Protein AF-A0A2E2B8X4-F1 (afdb_monomer_lite)

Radius of gyration: 32.5 Å; chains: 1; bounding box: 73×38×93 Å

pLDDT: mean 75.24, std 17.31, range [39.88, 96.44]

Structure (mmCIF, N/CA/C/O backbone):
data_AF-A0A2E2B8X4-F1
#
_entry.id   AF-A0A2E2B8X4-F1
#
loop_
_atom_site.group_PDB
_atom_site.id
_atom_site.type_symbol
_atom_site.label_atom_id
_atom_site.label_alt_id
_atom_site.label_comp_id
_atom_site.label_asym_id
_atom_site.label_entity_id
_atom_site.label_seq_id
_atom_site.pdbx_PDB_ins_code
_atom_site.Cartn_x
_atom_site.Cartn_y
_atom_site.Cartn_z
_atom_site.occupancy
_atom_site.B_iso_or_equiv
_atom_site.auth_seq_id
_atom_site.auth_comp_id
_atom_site.auth_asym_id
_atom_site.auth_atom_id
_atom_site.pdbx_PDB_model_num
ATOM 1 N N . MET A 1 1 ? -52.173 -0.015 74.533 1.00 40.56 1 MET A N 1
ATOM 2 C CA . MET A 1 1 ? -51.097 -1.021 74.583 1.00 40.56 1 MET A CA 1
ATOM 3 C C . MET A 1 1 ? -50.215 -0.774 73.382 1.00 40.56 1 MET A C 1
ATOM 5 O O . MET A 1 1 ? -50.704 -0.807 72.262 1.00 40.56 1 MET A O 1
ATOM 9 N N . SER A 1 2 ? -49.002 -0.328 73.677 1.00 44.66 2 SER A N 1
ATOM 10 C CA . SER A 1 2 ? -47.953 0.099 72.758 1.00 44.66 2 SER A CA 1
ATOM 11 C C . SER A 1 2 ? -47.361 -1.081 71.996 1.00 44.66 2 SER A C 1
ATOM 13 O O . SER A 1 2 ? -47.343 -2.170 72.549 1.00 44.66 2 SER A O 1
ATOM 15 N N . GLU A 1 3 ? -46.781 -0.825 70.824 1.00 50.53 3 GLU A N 1
ATOM 16 C CA . GLU A 1 3 ? -45.484 -1.404 70.445 1.00 50.53 3 GLU A CA 1
ATOM 17 C C . GLU A 1 3 ? -44.888 -0.604 69.272 1.00 50.53 3 GLU A C 1
ATOM 19 O O . GLU A 1 3 ? -45.289 -0.716 68.115 1.00 50.53 3 GLU A O 1
ATOM 24 N N . ASN A 1 4 ? -43.955 0.285 69.628 1.00 44.91 4 ASN A N 1
ATOM 25 C CA . ASN A 1 4 ? -43.070 1.016 68.726 1.00 44.91 4 ASN A CA 1
ATOM 26 C C . ASN A 1 4 ? -42.088 0.012 68.108 1.00 44.91 4 ASN A C 1
ATOM 28 O O . ASN A 1 4 ? -41.324 -0.621 68.832 1.00 44.91 4 ASN A O 1
ATOM 32 N N . THR A 1 5 ? -42.079 -0.124 66.783 1.00 52.44 5 THR A N 1
ATOM 33 C CA . THR A 1 5 ? -41.034 -0.884 66.083 1.00 52.44 5 THR A CA 1
ATOM 34 C C . THR A 1 5 ? -39.878 0.062 65.768 1.00 52.44 5 THR A C 1
ATOM 36 O O . THR A 1 5 ? -39.892 0.767 64.762 1.00 52.44 5 THR A O 1
ATOM 39 N N . GLU A 1 6 ? -38.888 0.109 66.655 1.00 49.75 6 GLU A N 1
ATOM 40 C CA . GLU A 1 6 ? -37.640 0.846 66.452 1.00 49.75 6 GLU A CA 1
ATOM 41 C C . GLU A 1 6 ? -36.712 0.038 65.528 1.00 49.75 6 GLU A C 1
ATOM 43 O O . GLU A 1 6 ? -36.056 -0.918 65.945 1.00 49.75 6 GLU A O 1
ATOM 48 N N . GLN A 1 7 ? -36.667 0.402 64.243 1.00 51.69 7 GLN A N 1
ATOM 49 C CA . GLN A 1 7 ? -35.629 -0.069 63.324 1.00 51.69 7 GLN A CA 1
ATOM 50 C C . GLN A 1 7 ? -34.327 0.676 63.631 1.00 51.69 7 GLN A C 1
ATOM 52 O O . GLN A 1 7 ? -34.199 1.875 63.397 1.00 51.69 7 GLN A O 1
ATOM 57 N N . THR A 1 8 ? -33.360 -0.044 64.187 1.00 51.97 8 THR A N 1
ATOM 58 C CA . THR A 1 8 ? -32.024 0.467 64.494 1.00 51.97 8 THR A CA 1
ATOM 59 C C . THR A 1 8 ? -31.164 0.482 63.227 1.00 51.97 8 THR A C 1
ATOM 61 O O . THR A 1 8 ? -30.709 -0.554 62.744 1.00 51.97 8 THR A O 1
ATOM 64 N N . GLU A 1 9 ? -30.930 1.672 62.668 1.00 50.38 9 GLU A N 1
ATOM 65 C CA . GLU A 1 9 ? -29.947 1.893 61.604 1.00 50.38 9 GLU A CA 1
ATOM 66 C C . GLU A 1 9 ? -28.525 1.701 62.157 1.00 50.38 9 GLU A C 1
ATOM 68 O O . GLU A 1 9 ? -27.973 2.564 62.842 1.00 50.38 9 GLU A O 1
ATOM 73 N N . GLN A 1 10 ? -27.897 0.565 61.857 1.00 50.75 10 GLN A N 1
ATOM 74 C CA . GLN A 1 10 ? -26.489 0.344 62.188 1.00 50.75 10 GLN A CA 1
ATOM 75 C C . GLN A 1 10 ? -25.593 1.089 61.186 1.00 50.75 10 GLN A C 1
ATOM 77 O O . GLN A 1 10 ? -25.189 0.552 60.153 1.00 50.75 10 GLN A O 1
ATOM 82 N N . ARG A 1 11 ? -25.264 2.350 61.493 1.00 53.91 11 ARG A N 1
ATOM 83 C CA . ARG A 1 11 ? -24.153 3.077 60.858 1.00 53.91 11 ARG A CA 1
ATOM 84 C C . ARG A 1 11 ? -22.839 2.406 61.251 1.00 53.91 11 ARG A C 1
ATOM 86 O O . ARG A 1 11 ? -22.371 2.538 62.375 1.00 53.91 11 ARG A O 1
ATOM 93 N N . TYR A 1 12 ? -22.244 1.670 60.321 1.00 55.69 12 TYR A N 1
ATOM 94 C CA . TYR A 1 12 ? -20.922 1.077 60.501 1.00 55.69 12 TYR A CA 1
ATOM 95 C C . TYR A 1 12 ? -19.842 2.176 60.574 1.00 55.69 12 TYR A C 1
ATOM 97 O O . TYR A 1 12 ? -19.418 2.713 59.550 1.00 55.69 12 TYR A O 1
ATOM 105 N N . GLU A 1 13 ? -19.381 2.503 61.783 1.00 61.28 13 GLU A N 1
ATOM 106 C CA . GLU A 1 13 ? -18.193 3.332 62.033 1.00 61.28 13 GLU A CA 1
ATOM 107 C C . GLU A 1 13 ? -16.926 2.465 61.971 1.00 61.28 13 GLU A C 1
ATOM 109 O O . GLU A 1 13 ? -16.313 2.105 62.974 1.00 61.28 13 GLU A O 1
ATOM 114 N N . GLY A 1 14 ? -16.546 2.068 60.756 1.00 70.06 14 GLY A N 1
ATOM 115 C CA . GLY A 1 14 ? -15.250 1.435 60.512 1.00 70.06 14 GLY A CA 1
ATOM 116 C C . GLY A 1 14 ? -14.103 2.456 60.565 1.00 70.06 14 GLY A C 1
ATOM 117 O O . GLY A 1 14 ? -14.314 3.622 60.220 1.00 70.06 14 GLY A O 1
ATOM 118 N N . PRO A 1 15 ? -12.873 2.046 60.932 1.00 64.75 15 PRO A N 1
ATOM 119 C CA . PRO A 1 15 ? -11.726 2.947 60.943 1.00 64.75 15 PRO A CA 1
ATOM 120 C C . PRO A 1 15 ? -11.512 3.592 59.565 1.00 64.75 15 PRO A C 1
ATOM 122 O O . PRO A 1 15 ? -11.490 2.907 58.538 1.00 64.75 15 PRO A O 1
ATOM 125 N N . ASP A 1 16 ? -11.342 4.916 59.551 1.00 62.88 16 ASP A N 1
ATOM 126 C CA . ASP A 1 16 ? -11.154 5.711 58.336 1.00 62.88 16 ASP A CA 1
ATOM 127 C C . ASP A 1 16 ? -9.906 5.246 57.561 1.00 62.88 16 ASP A C 1
ATOM 129 O O . ASP A 1 16 ? -8.764 5.414 58.000 1.00 62.88 16 ASP A O 1
ATOM 133 N N . ARG A 1 17 ? -10.122 4.653 56.379 1.00 58.12 17 ARG A N 1
ATOM 134 C CA . ARG A 1 17 ? -9.055 4.114 55.516 1.00 58.12 17 ARG A CA 1
ATOM 135 C C . ARG A 1 17 ? -8.195 5.203 54.861 1.00 58.12 17 ARG A C 1
ATOM 137 O O . ARG A 1 17 ? -7.262 4.878 54.133 1.00 58.12 17 ARG A O 1
ATOM 144 N N . ARG A 1 18 ? -8.476 6.492 55.091 1.00 57.97 18 ARG A N 1
ATOM 145 C CA . ARG A 1 18 ? -7.760 7.619 54.463 1.00 57.97 18 ARG A CA 1
ATOM 146 C C . ARG A 1 18 ? -6.468 8.039 55.172 1.00 57.97 18 ARG A C 1
ATOM 148 O O . ARG A 1 18 ? -5.838 9.004 54.752 1.00 57.97 18 ARG A O 1
ATOM 155 N N . LYS A 1 19 ? -6.012 7.314 56.197 1.00 51.31 19 LYS A N 1
ATOM 156 C CA . LYS A 1 19 ? -4.731 7.582 56.883 1.00 51.31 19 LYS A CA 1
ATOM 157 C C . LYS A 1 19 ? -3.520 6.873 56.261 1.00 51.31 19 LYS A C 1
ATOM 159 O O . LYS A 1 19 ? -2.643 6.416 56.984 1.00 51.31 19 LYS A O 1
ATOM 164 N N . ASN A 1 20 ? -3.441 6.777 54.934 1.00 56.12 20 ASN A N 1
ATOM 165 C CA . ASN A 1 20 ? -2.199 6.328 54.297 1.00 56.12 20 ASN A CA 1
ATOM 166 C C . ASN A 1 20 ? -1.921 7.017 52.956 1.00 56.12 20 ASN A C 1
ATOM 168 O O . ASN A 1 20 ? -1.615 6.374 51.955 1.00 56.12 20 ASN A O 1
ATOM 172 N N . VAL A 1 21 ? -2.028 8.348 52.924 1.00 54.84 21 VAL A N 1
ATOM 173 C CA . VAL A 1 21 ? -1.371 9.135 51.873 1.00 54.84 21 VAL A CA 1
ATOM 174 C C . VAL A 1 21 ? 0.071 9.346 52.316 1.00 54.84 21 VAL A C 1
ATOM 176 O O . VAL A 1 21 ? 0.420 10.368 52.905 1.00 54.84 21 VAL A O 1
ATOM 179 N N . ILE A 1 22 ? 0.915 8.344 52.074 1.00 56.19 22 ILE A N 1
ATOM 180 C CA . ILE A 1 22 ? 2.361 8.553 52.092 1.00 56.19 22 ILE A CA 1
ATOM 181 C C . ILE A 1 22 ? 2.638 9.523 50.941 1.00 56.19 22 ILE A C 1
ATOM 183 O O . ILE A 1 22 ? 2.428 9.201 49.770 1.00 56.19 22 ILE A O 1
ATOM 187 N N . ASN A 1 23 ? 3.027 10.754 51.271 1.00 56.16 23 ASN A N 1
ATOM 188 C CA . ASN A 1 23 ? 3.464 11.738 50.288 1.00 56.16 23 ASN A CA 1
ATOM 189 C C . ASN A 1 23 ? 4.783 11.254 49.665 1.00 56.16 23 ASN A C 1
ATOM 191 O O . ASN A 1 23 ? 5.862 11.662 50.078 1.00 56.16 23 ASN A O 1
ATOM 195 N N . ASN A 1 24 ? 4.706 10.421 48.626 1.00 54.44 24 ASN A N 1
ATOM 196 C CA . ASN A 1 24 ? 5.867 9.923 47.875 1.00 54.44 24 ASN A CA 1
ATOM 197 C C . ASN A 1 24 ? 6.538 10.999 46.992 1.00 54.44 24 ASN A C 1
ATOM 199 O O . ASN A 1 24 ? 7.356 10.674 46.135 1.00 54.44 24 ASN A O 1
ATOM 203 N N . ARG A 1 25 ? 6.221 12.288 47.183 1.00 56.28 25 ARG A N 1
ATOM 204 C CA . ARG A 1 25 ? 6.809 13.412 46.429 1.00 56.28 25 ARG A CA 1
ATOM 205 C C . ARG A 1 25 ? 8.302 13.627 46.707 1.00 56.28 25 ARG A C 1
ATOM 207 O O . ARG A 1 25 ? 8.927 14.414 46.007 1.00 56.28 25 ARG A O 1
ATOM 214 N N . THR A 1 26 ? 8.856 12.942 47.703 1.00 53.50 26 THR A N 1
ATOM 215 C CA . THR A 1 26 ? 10.252 13.055 48.153 1.00 53.50 26 THR A CA 1
ATOM 216 C C . THR A 1 26 ? 11.047 11.756 48.035 1.00 53.50 26 THR A C 1
ATOM 218 O O . THR A 1 26 ? 12.158 11.681 48.552 1.00 53.50 26 THR A O 1
ATOM 221 N N . HIS A 1 27 ? 10.547 10.742 47.323 1.00 54.34 27 HIS A N 1
ATOM 222 C CA . HIS A 1 27 ? 11.429 9.681 46.849 1.00 54.34 27 HIS A CA 1
ATOM 223 C C . HIS A 1 27 ? 11.970 10.078 45.487 1.00 54.34 27 HIS A C 1
ATOM 225 O O . HIS A 1 27 ? 11.210 10.300 44.551 1.00 54.34 27 HIS A O 1
ATOM 231 N N . THR A 1 28 ? 13.292 10.185 45.429 1.00 58.59 28 THR A N 1
ATOM 232 C CA . THR A 1 28 ? 14.165 10.279 44.261 1.00 58.59 28 THR A CA 1
ATOM 233 C C . THR A 1 28 ? 13.729 9.308 43.166 1.00 58.59 28 THR A C 1
ATOM 235 O O . THR A 1 28 ? 14.278 8.223 42.979 1.00 58.59 28 THR A O 1
ATOM 238 N N . THR A 1 29 ? 12.690 9.674 42.421 1.00 55.97 29 THR A N 1
ATOM 239 C CA . THR A 1 29 ? 12.294 8.944 41.232 1.00 55.97 29 THR A CA 1
ATOM 240 C C . THR A 1 29 ? 13.499 9.045 40.311 1.00 55.97 29 THR A C 1
ATOM 242 O O . THR A 1 29 ? 13.828 10.148 39.877 1.00 55.97 29 THR A O 1
ATOM 245 N N . GLY A 1 30 ? 14.190 7.937 40.036 1.00 57.91 30 GLY A N 1
ATOM 246 C CA . GLY A 1 30 ? 15.330 7.846 39.109 1.00 57.91 30 GLY A CA 1
ATOM 247 C C . GLY A 1 30 ? 14.980 8.191 37.650 1.00 57.91 30 GLY A C 1
ATOM 248 O O . GLY A 1 30 ? 15.515 7.607 36.713 1.00 57.91 30 GLY A O 1
ATOM 249 N N . LEU A 1 31 ? 14.040 9.111 37.452 1.00 57.94 31 LEU A N 1
ATOM 250 C CA . LEU A 1 31 ? 13.691 9.833 36.241 1.00 57.94 31 LEU A CA 1
ATOM 251 C C . LEU A 1 31 ? 14.760 10.879 35.884 1.00 57.94 31 LEU A C 1
ATOM 253 O O . LEU A 1 31 ? 14.817 11.312 34.740 1.00 57.94 31 LEU A O 1
ATOM 257 N N . GLU A 1 32 ? 15.659 11.198 36.819 1.00 57.69 32 GLU A N 1
ATOM 258 C CA . GLU A 1 32 ? 16.903 11.953 36.607 1.00 57.69 32 GLU A CA 1
ATOM 259 C C . GLU A 1 32 ? 18.008 11.128 35.929 1.00 57.69 32 GLU A C 1
ATOM 261 O O . GLU A 1 32 ? 19.162 11.550 35.849 1.00 57.69 32 GLU A O 1
ATOM 266 N N . ARG A 1 33 ? 17.680 9.943 35.390 1.00 60.00 33 ARG A N 1
ATOM 267 C CA . ARG A 1 33 ? 18.548 9.304 34.403 1.00 60.00 33 ARG A CA 1
ATOM 268 C C . ARG A 1 33 ? 18.690 10.276 33.247 1.00 60.00 33 ARG A C 1
ATOM 270 O O . ARG A 1 33 ? 17.787 10.399 32.422 1.00 60.00 33 ARG A O 1
ATOM 277 N N . ARG A 1 34 ? 19.842 10.942 33.214 1.00 59.16 34 ARG A N 1
ATOM 278 C CA . ARG A 1 34 ? 20.420 11.645 32.076 1.00 59.16 34 ARG A CA 1
ATOM 279 C C . ARG A 1 34 ? 20.205 10.747 30.864 1.00 59.16 34 ARG A C 1
ATOM 281 O O . ARG A 1 34 ? 20.960 9.800 30.654 1.00 59.16 34 ARG A O 1
ATOM 288 N N . ARG A 1 35 ? 19.102 10.963 30.138 1.00 61.03 35 ARG A N 1
ATOM 289 C CA . ARG A 1 35 ? 18.829 10.261 28.889 1.00 61.03 35 ARG A CA 1
ATOM 290 C C . ARG A 1 35 ? 20.053 10.575 28.045 1.00 61.03 35 ARG A C 1
ATOM 292 O O . ARG A 1 35 ? 20.280 11.740 27.720 1.00 61.03 35 ARG A O 1
ATOM 299 N N . GLY A 1 36 ? 20.900 9.567 27.820 1.00 67.69 36 GLY A N 1
ATOM 300 C CA . GLY A 1 36 ? 22.043 9.705 26.924 1.00 67.69 36 GLY A CA 1
ATOM 301 C C . GLY A 1 36 ? 21.543 10.308 25.613 1.00 67.69 36 GLY A C 1
ATOM 302 O O . GLY A 1 36 ? 20.363 10.096 25.314 1.00 67.69 36 GLY A O 1
ATOM 303 N N . PRO A 1 37 ? 22.369 11.092 24.892 1.00 67.88 37 PRO A N 1
ATOM 304 C CA . PRO A 1 37 ? 21.949 11.845 23.713 1.00 67.88 37 PRO A CA 1
ATOM 305 C C . PRO A 1 37 ? 21.001 10.989 22.888 1.00 67.88 37 PRO A C 1
ATOM 307 O O . PRO A 1 37 ? 21.414 9.950 22.370 1.00 67.88 37 PRO A O 1
ATOM 310 N N . GLY A 1 38 ? 19.707 11.334 22.934 1.00 66.75 38 GLY A N 1
ATOM 311 C CA . GLY A 1 38 ? 18.666 10.462 22.409 1.00 66.75 38 GLY A CA 1
ATOM 312 C C . GLY A 1 38 ? 19.068 10.109 20.993 1.00 66.75 38 GLY A C 1
ATOM 313 O O . GLY A 1 38 ? 19.425 11.018 20.240 1.00 66.75 38 GLY A O 1
ATOM 314 N N . ARG A 1 39 ? 19.111 8.811 20.659 1.00 67.38 39 ARG A N 1
ATOM 315 C CA . ARG A 1 39 ? 19.382 8.371 19.289 1.00 67.38 39 ARG A CA 1
ATOM 316 C C . ARG A 1 39 ? 18.443 9.191 18.413 1.00 67.38 39 ARG A C 1
ATOM 318 O O . ARG A 1 39 ? 17.227 9.015 18.510 1.00 67.38 39 ARG A O 1
ATOM 325 N N . ARG A 1 40 ? 18.987 10.155 17.660 1.00 63.94 40 ARG A N 1
ATOM 326 C CA . ARG A 1 40 ? 18.162 10.991 16.790 1.00 63.94 40 ARG A CA 1
ATOM 327 C C . ARG A 1 40 ? 17.483 10.000 15.854 1.00 63.94 40 ARG A C 1
ATOM 329 O O . ARG A 1 40 ? 18.161 9.144 15.279 1.00 63.94 40 ARG A O 1
ATOM 336 N N . ARG A 1 41 ? 16.148 10.031 15.817 1.00 61.47 41 ARG A N 1
ATOM 337 C CA . ARG A 1 41 ? 15.390 9.278 14.814 1.00 61.47 41 ARG A CA 1
ATOM 338 C C . ARG A 1 41 ? 15.991 9.631 13.454 1.00 61.47 41 ARG A C 1
ATOM 340 O O . ARG A 1 41 ? 16.458 10.757 13.281 1.00 61.47 41 ARG A O 1
ATOM 347 N N . SER A 1 42 ? 16.048 8.671 12.536 1.00 70.56 42 SER A N 1
ATOM 348 C CA . SER A 1 42 ? 16.506 8.982 11.183 1.00 70.56 42 SER A CA 1
ATOM 349 C C . SER A 1 42 ? 15.629 10.092 10.606 1.00 70.56 42 SER A C 1
ATOM 351 O O . SER A 1 42 ? 14.433 10.148 10.908 1.00 70.56 42 SER A O 1
ATOM 353 N N . ASP A 1 43 ? 16.213 10.967 9.787 1.00 67.56 43 ASP A N 1
ATOM 354 C CA . ASP A 1 43 ? 15.487 12.101 9.203 1.00 67.56 43 ASP A CA 1
ATOM 355 C C . ASP A 1 43 ? 14.246 11.636 8.423 1.00 67.56 43 ASP A C 1
ATOM 357 O O . ASP A 1 43 ? 13.221 12.301 8.450 1.00 67.56 43 ASP A O 1
ATOM 361 N N . PHE A 1 44 ? 14.293 10.421 7.863 1.00 60.44 44 PHE A N 1
ATOM 362 C CA . PHE A 1 44 ? 13.157 9.733 7.245 1.00 60.44 44 PHE A CA 1
ATOM 363 C C . PHE A 1 44 ? 11.983 9.454 8.203 1.00 60.44 44 PHE A C 1
ATOM 365 O O . PHE A 1 44 ? 10.825 9.657 7.854 1.00 60.44 44 PHE A O 1
ATOM 372 N N . ILE A 1 45 ? 12.255 8.963 9.420 1.00 61.50 45 ILE A N 1
ATOM 373 C CA . ILE A 1 45 ? 11.191 8.709 10.409 1.00 61.50 45 ILE A CA 1
ATOM 374 C C . ILE A 1 45 ? 10.626 10.039 10.907 1.00 61.50 45 ILE A C 1
ATOM 376 O O . ILE A 1 45 ? 9.424 10.159 11.125 1.00 61.50 45 ILE A O 1
ATOM 380 N N . LYS A 1 46 ? 11.498 11.035 11.077 1.00 63.22 46 LYS A N 1
ATOM 381 C CA . LYS A 1 46 ? 11.117 12.367 11.531 1.00 63.22 46 LYS A CA 1
ATOM 382 C C . LYS A 1 46 ? 10.228 13.085 10.504 1.00 63.22 46 LYS A C 1
ATOM 384 O O . LYS A 1 46 ? 9.193 13.610 10.891 1.00 63.22 46 LYS A O 1
ATOM 389 N N . SER A 1 47 ? 10.565 13.031 9.215 1.00 61.97 47 SER A N 1
ATOM 390 C CA . SER A 1 47 ? 9.778 13.656 8.142 1.00 61.97 47 SER A CA 1
ATOM 391 C C . SER A 1 47 ? 8.378 13.044 8.019 1.00 61.97 47 SER A C 1
ATOM 393 O O . SER A 1 47 ? 7.392 13.767 7.895 1.00 61.97 47 SER A O 1
ATOM 395 N N . ALA A 1 48 ? 8.270 11.717 8.147 1.00 61.28 48 ALA A N 1
ATOM 396 C CA . ALA A 1 48 ? 6.988 11.017 8.119 1.00 61.28 48 ALA A CA 1
ATOM 397 C C . ALA A 1 48 ? 6.065 11.414 9.291 1.00 61.28 48 ALA A C 1
ATOM 399 O O . ALA A 1 48 ? 4.847 11.455 9.132 1.00 61.28 48 ALA A O 1
ATOM 400 N N . GLU A 1 49 ? 6.635 11.720 10.461 1.00 59.44 49 GLU A N 1
ATOM 401 C CA . GLU A 1 49 ? 5.907 12.156 11.662 1.00 59.44 49 GLU A CA 1
ATOM 402 C C . GLU A 1 49 ? 5.559 13.656 11.627 1.00 59.44 49 GLU A C 1
ATOM 404 O O . GLU A 1 49 ? 4.528 14.063 12.159 1.00 59.44 49 GLU A O 1
ATOM 409 N N . GLU A 1 50 ? 6.380 14.468 10.952 1.00 65.25 50 GLU A N 1
ATOM 410 C CA . GLU A 1 50 ? 6.175 15.910 10.732 1.00 65.25 50 GLU A CA 1
ATOM 411 C C . GLU A 1 50 ? 5.222 16.217 9.554 1.00 65.25 50 GLU A C 1
ATOM 413 O O . GLU A 1 50 ? 4.905 17.378 9.301 1.00 65.25 50 GLU A O 1
ATOM 418 N N . GLY A 1 51 ? 4.696 15.184 8.881 1.00 65.19 51 GLY A N 1
ATOM 419 C CA . GLY A 1 51 ? 3.675 15.301 7.830 1.00 65.19 51 GLY A CA 1
ATOM 420 C C . GLY A 1 51 ? 4.223 15.397 6.404 1.00 65.19 51 GLY A C 1
ATOM 421 O O . GLY A 1 51 ? 3.447 15.500 5.453 1.00 65.19 51 GLY A O 1
ATOM 422 N N . GLU A 1 52 ? 5.540 15.309 6.230 1.00 72.44 52 GLU A N 1
ATOM 423 C CA . GLU A 1 52 ? 6.187 15.221 4.924 1.00 72.44 52 GLU A CA 1
ATOM 424 C C . GLU A 1 52 ? 6.208 13.759 4.463 1.00 72.44 52 GLU A C 1
ATOM 426 O O . GLU A 1 52 ? 7.130 12.990 4.749 1.00 72.44 52 GLU A O 1
ATOM 431 N N . MET A 1 53 ? 5.155 13.358 3.751 1.00 78.19 53 MET A N 1
ATOM 432 C CA . MET A 1 53 ? 5.075 12.048 3.104 1.00 78.19 53 MET A CA 1
ATOM 433 C C . MET A 1 53 ? 5.440 12.140 1.623 1.00 78.19 53 MET A C 1
ATOM 435 O O . MET A 1 53 ? 5.011 13.048 0.908 1.00 78.19 53 MET A O 1
ATOM 439 N N . SER A 1 54 ? 6.218 11.164 1.143 1.00 86.88 54 SER A N 1
ATOM 440 C CA . SER A 1 54 ? 6.462 11.007 -0.295 1.00 86.88 54 SER A CA 1
ATOM 441 C C . SER A 1 54 ? 5.134 10.769 -1.023 1.00 86.88 54 SER A C 1
ATOM 443 O O . SER A 1 54 ? 4.210 10.165 -0.472 1.00 86.88 54 SER A O 1
ATOM 445 N N . ARG A 1 55 ? 5.041 11.185 -2.292 1.00 87.31 55 ARG A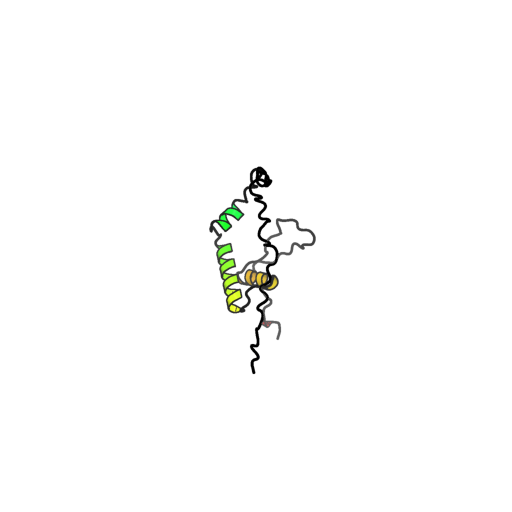 N 1
ATOM 446 C CA . ARG A 1 55 ? 3.849 10.969 -3.132 1.00 87.31 55 ARG A CA 1
ATOM 447 C C . ARG A 1 55 ? 3.411 9.503 -3.144 1.00 87.31 55 ARG A C 1
ATOM 449 O O . ARG A 1 55 ? 2.222 9.211 -3.096 1.00 87.31 55 ARG A O 1
ATOM 456 N N . GLU A 1 56 ? 4.376 8.597 -3.190 1.00 89.06 56 GLU A N 1
ATOM 457 C CA . GLU A 1 56 ? 4.156 7.153 -3.134 1.00 89.06 56 GLU A CA 1
ATOM 458 C C . GLU A 1 56 ? 3.512 6.710 -1.811 1.00 89.06 56 GLU A C 1
ATOM 460 O O . GLU A 1 56 ? 2.527 5.975 -1.820 1.00 89.06 56 GLU A O 1
ATOM 465 N N . GLN A 1 57 ? 4.004 7.215 -0.677 1.00 90.50 57 GLN A N 1
ATOM 466 C CA . GLN A 1 57 ? 3.448 6.904 0.642 1.00 90.50 57 GLN A CA 1
ATOM 467 C C . GLN A 1 57 ? 2.009 7.414 0.766 1.00 90.50 57 GLN A C 1
ATOM 469 O O . GLN A 1 57 ? 1.139 6.686 1.240 1.00 90.50 57 GLN A O 1
ATOM 474 N N . PHE A 1 58 ? 1.741 8.632 0.286 1.00 89.81 58 PHE A N 1
ATOM 475 C CA . PHE A 1 58 ? 0.391 9.193 0.252 1.00 89.81 58 PHE A CA 1
ATOM 476 C C . PHE A 1 58 ? -0.562 8.325 -0.583 1.00 89.81 58 PHE A C 1
ATOM 478 O O . PHE A 1 58 ? -1.631 7.945 -0.106 1.00 89.81 58 PHE A O 1
ATOM 485 N N . LEU A 1 59 ? -0.158 7.950 -1.803 1.00 91.94 59 LEU A N 1
ATOM 486 C CA . LEU A 1 59 ? -0.958 7.089 -2.679 1.00 91.94 59 LEU A CA 1
ATOM 487 C C . LEU A 1 59 ? -1.231 5.722 -2.045 1.00 91.94 59 LEU A C 1
ATOM 489 O O . LEU A 1 59 ? -2.360 5.236 -2.111 1.00 91.94 59 LEU A O 1
ATOM 493 N N . PHE A 1 60 ? -0.232 5.129 -1.389 1.00 94.19 60 PHE A N 1
ATOM 494 C CA . PHE A 1 60 ? -0.395 3.869 -0.672 1.00 94.19 60 PHE A CA 1
ATOM 495 C C . PHE A 1 60 ? -1.418 3.984 0.469 1.00 94.19 60 PHE A C 1
ATOM 497 O O . PHE A 1 60 ? -2.328 3.160 0.564 1.00 94.19 60 PHE A O 1
ATOM 504 N N . VAL A 1 61 ? -1.336 5.033 1.294 1.00 93.06 61 VAL A N 1
ATOM 505 C CA . VAL A 1 61 ? -2.299 5.271 2.384 1.00 93.06 61 VAL A CA 1
ATOM 506 C C . VAL A 1 61 ? -3.714 5.475 1.838 1.00 93.06 61 VAL A C 1
ATOM 508 O O . VAL A 1 61 ? -4.655 4.860 2.345 1.00 93.06 61 VAL A O 1
ATOM 511 N N . CYS A 1 62 ? -3.877 6.270 0.777 1.00 93.50 62 CYS A N 1
ATOM 512 C CA . CYS A 1 62 ? -5.169 6.454 0.114 1.00 93.50 62 CYS A CA 1
ATOM 513 C C . CYS A 1 62 ? -5.737 5.135 -0.432 1.00 93.50 62 CYS A C 1
ATOM 515 O O . CYS A 1 62 ? -6.935 4.881 -0.297 1.00 93.50 62 CYS A O 1
ATOM 517 N N . ALA A 1 63 ? -4.895 4.280 -1.016 1.00 95.31 63 ALA A N 1
ATOM 518 C CA . ALA A 1 63 ? -5.316 2.986 -1.542 1.00 95.31 63 ALA A CA 1
ATOM 519 C C . ALA A 1 63 ? -5.775 2.028 -0.435 1.00 95.31 63 ALA A C 1
ATOM 521 O O . ALA A 1 63 ? -6.797 1.359 -0.582 1.00 95.31 63 ALA A O 1
ATOM 522 N N . ILE A 1 64 ? -5.065 1.996 0.697 1.00 95.31 64 ILE A N 1
ATOM 523 C CA . ILE A 1 64 ? -5.461 1.197 1.862 1.00 95.31 64 ILE A CA 1
ATOM 524 C C . ILE A 1 64 ? -6.774 1.712 2.461 1.00 95.31 64 ILE A C 1
ATOM 526 O O . ILE A 1 64 ? -7.645 0.911 2.795 1.00 95.31 64 ILE A O 1
ATOM 530 N N . ASP A 1 65 ? -6.960 3.028 2.570 1.00 94.50 65 ASP A N 1
ATOM 531 C CA . ASP A 1 65 ? -8.222 3.599 3.055 1.00 94.50 65 ASP A CA 1
ATOM 532 C C . ASP A 1 65 ? -9.403 3.238 2.136 1.00 94.50 65 ASP A C 1
ATOM 534 O O . ASP A 1 65 ? -10.454 2.794 2.608 1.00 94.50 65 ASP A O 1
ATOM 538 N N . ALA A 1 66 ? -9.209 3.327 0.817 1.00 94.81 66 ALA A N 1
ATOM 539 C CA . ALA A 1 66 ? -10.202 2.896 -0.163 1.00 94.81 66 ALA A CA 1
ATOM 540 C C . ALA A 1 66 ? -10.512 1.393 -0.048 1.00 94.81 66 ALA A C 1
ATOM 542 O O . ALA A 1 66 ? -11.682 1.005 -0.043 1.00 94.81 66 ALA A O 1
ATOM 543 N N . TYR A 1 67 ? -9.487 0.551 0.117 1.00 95.56 67 TYR A N 1
ATOM 544 C CA . TYR A 1 67 ? -9.650 -0.889 0.314 1.00 95.56 67 TYR A CA 1
ATOM 545 C C . TYR A 1 67 ? -10.483 -1.209 1.563 1.00 95.56 67 TYR A C 1
ATOM 547 O O . TYR A 1 67 ? -11.404 -2.027 1.511 1.00 95.56 67 TYR A O 1
ATOM 555 N N . LYS A 1 68 ? -10.197 -0.537 2.683 1.00 95.44 68 LYS A N 1
ATOM 556 C CA . LYS A 1 68 ? -10.921 -0.724 3.947 1.00 95.44 68 LYS A CA 1
ATOM 557 C C . LYS A 1 68 ? -12.401 -0.374 3.811 1.00 95.44 68 LYS A C 1
ATOM 559 O O . LYS A 1 68 ? -13.247 -1.122 4.298 1.00 95.44 68 LYS A O 1
ATOM 564 N N . LYS A 1 69 ? -12.703 0.739 3.134 1.00 95.50 69 LYS A N 1
ATOM 565 C CA . LYS A 1 69 ? -14.075 1.197 2.865 1.00 95.50 69 LYS A CA 1
ATOM 566 C C . LYS A 1 69 ? -14.826 0.240 1.941 1.00 95.50 69 LYS A C 1
ATOM 568 O O . LYS A 1 69 ? -15.966 -0.096 2.230 1.00 95.50 69 LYS A O 1
ATOM 573 N N . ALA A 1 70 ? -14.184 -0.233 0.874 1.00 95.56 70 ALA A N 1
ATOM 574 C CA . ALA A 1 70 ? -14.806 -1.150 -0.081 1.00 95.56 70 ALA A CA 1
ATOM 575 C C . ALA A 1 70 ? -15.157 -2.512 0.543 1.00 95.56 70 ALA A C 1
ATOM 577 O O . ALA A 1 70 ? -16.199 -3.080 0.233 1.00 95.56 70 ALA A O 1
ATOM 578 N N . ASN A 1 71 ? -14.312 -3.017 1.447 1.00 93.88 71 ASN A N 1
ATOM 579 C CA . ASN A 1 71 ? -14.472 -4.345 2.045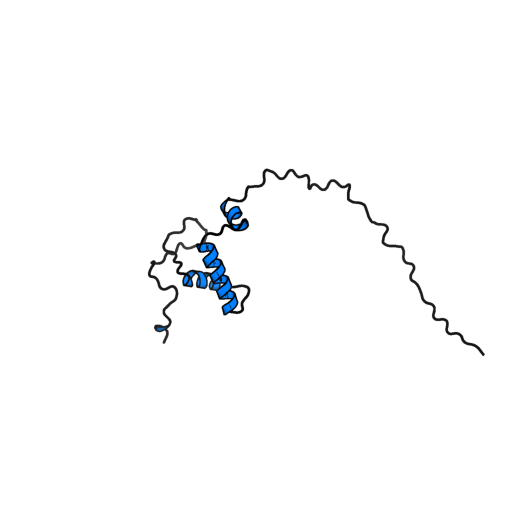 1.00 93.88 71 ASN A CA 1
ATOM 580 C C . ASN A 1 71 ? -15.093 -4.324 3.453 1.00 93.88 71 ASN A C 1
ATOM 582 O O . ASN A 1 71 ? -15.192 -5.373 4.086 1.00 93.88 71 ASN A O 1
ATOM 586 N N . ASN A 1 72 ? -15.474 -3.148 3.974 1.00 94.44 72 ASN A N 1
ATOM 587 C CA . ASN A 1 72 ? -15.942 -2.949 5.356 1.00 94.44 72 ASN A CA 1
ATOM 588 C C . ASN A 1 72 ? -15.038 -3.612 6.414 1.00 94.44 72 ASN A C 1
ATOM 590 O O . ASN A 1 72 ? -15.500 -4.081 7.456 1.00 94.44 72 ASN A O 1
ATOM 594 N N . LYS A 1 73 ? -13.729 -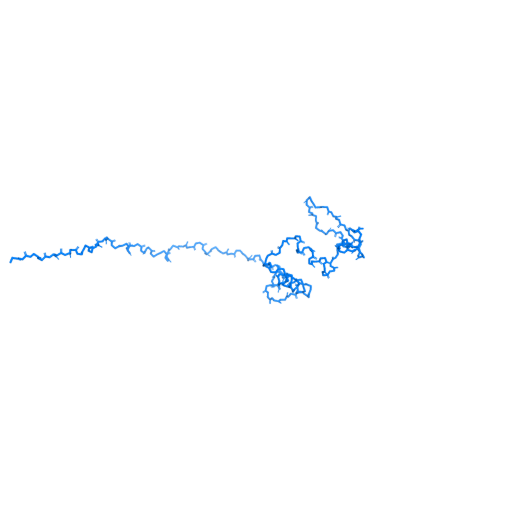3.655 6.147 1.00 92.31 73 LYS A N 1
ATOM 595 C CA . LYS A 1 73 ? -12.744 -4.344 6.981 1.00 92.31 73 LYS A CA 1
ATOM 596 C C . LYS A 1 73 ? -11.742 -3.327 7.522 1.00 92.31 73 LYS A C 1
ATOM 598 O O . LYS A 1 73 ? -10.972 -2.765 6.746 1.00 92.31 73 LYS A O 1
ATOM 603 N N . PRO A 1 74 ? -11.713 -3.070 8.841 1.00 90.25 74 PRO A N 1
ATOM 604 C CA . PRO A 1 74 ? -10.838 -2.047 9.412 1.00 90.25 74 PRO A CA 1
ATOM 605 C C . PRO A 1 74 ? -9.350 -2.423 9.351 1.00 90.25 74 PRO A C 1
ATOM 607 O O . PRO A 1 74 ? -8.501 -1.527 9.292 1.00 90.25 74 PRO A O 1
ATOM 610 N N . TYR A 1 75 ? -9.047 -3.725 9.344 1.00 93.25 75 TYR A N 1
ATOM 611 C CA . TYR A 1 75 ? -7.692 -4.269 9.378 1.00 93.25 75 TYR A CA 1
ATOM 612 C C . TYR A 1 75 ? -7.490 -5.260 8.228 1.00 93.25 75 TYR A C 1
ATOM 614 O O . TYR A 1 75 ? -7.975 -6.391 8.327 1.00 93.25 75 TYR A O 1
ATOM 622 N N . PRO A 1 76 ? -6.824 -4.856 7.133 1.00 94.31 76 PRO A N 1
ATOM 623 C CA . PRO A 1 76 ? -6.496 -5.780 6.059 1.00 94.31 76 PRO A CA 1
ATOM 624 C C . PRO A 1 76 ? -5.485 -6.835 6.528 1.00 94.31 76 PRO A C 1
ATOM 626 O O . PRO A 1 76 ? -4.665 -6.574 7.410 1.00 94.31 76 PRO A O 1
ATOM 629 N N . SER A 1 77 ? -5.535 -8.030 5.939 1.00 96.44 77 SER A N 1
ATOM 630 C CA . SER A 1 77 ? -4.475 -9.034 6.121 1.00 96.44 77 SER A CA 1
ATOM 631 C C . SER A 1 77 ? -3.227 -8.658 5.311 1.00 96.44 77 SER A C 1
ATOM 633 O O . SER A 1 77 ? -3.311 -7.885 4.359 1.00 96.44 77 SER A O 1
ATOM 635 N N . TRP A 1 78 ? -2.058 -9.222 5.636 1.00 94.94 78 TRP A N 1
ATOM 636 C CA . TRP A 1 78 ? -0.840 -8.976 4.846 1.00 94.94 78 TRP A CA 1
ATOM 637 C C . TRP A 1 78 ? -0.984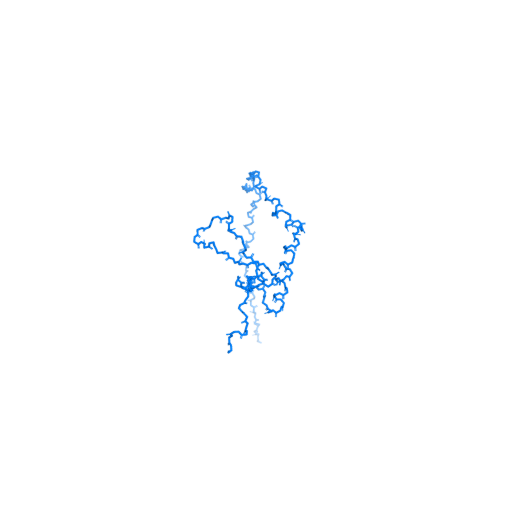 -9.423 3.386 1.00 94.94 78 TRP A C 1
ATOM 639 O O . TRP A 1 78 ? -0.468 -8.756 2.493 1.00 94.94 78 TRP A O 1
ATOM 649 N N . THR A 1 79 ? -1.749 -10.486 3.128 1.00 93.94 79 THR A N 1
ATOM 650 C CA . THR A 1 79 ? -2.097 -10.921 1.769 1.00 93.94 79 THR A CA 1
ATOM 651 C C . THR A 1 79 ? -2.895 -9.853 1.020 1.00 93.94 79 THR A C 1
ATOM 653 O O . THR A 1 79 ? -2.579 -9.542 -0.123 1.00 93.94 79 THR A O 1
ATOM 656 N N . GLU A 1 80 ? -3.881 -9.239 1.674 1.00 94.12 80 GLU A N 1
ATOM 657 C CA . GLU A 1 80 ? -4.695 -8.164 1.090 1.00 94.12 80 GLU A CA 1
ATOM 658 C C . GLU A 1 80 ? -3.868 -6.892 0.856 1.00 94.12 80 GLU A C 1
ATOM 660 O O . GLU A 1 80 ? -4.022 -6.216 -0.158 1.00 94.12 80 GLU A O 1
ATOM 665 N N . VAL A 1 81 ? -2.936 -6.577 1.760 1.00 95.50 81 VAL A N 1
ATOM 666 C CA . VAL A 1 81 ? -2.001 -5.458 1.572 1.00 95.50 81 VAL A CA 1
ATOM 667 C C . VAL A 1 81 ? -1.123 -5.686 0.339 1.00 95.50 81 VAL A C 1
ATOM 669 O O . VAL A 1 81 ? -0.981 -4.777 -0.479 1.00 95.50 81 VAL A O 1
ATOM 672 N N . LEU A 1 82 ? -0.572 -6.892 0.165 1.00 93.50 82 LEU A N 1
ATOM 673 C CA . LEU A 1 82 ? 0.198 -7.237 -1.033 1.00 93.50 82 LEU A CA 1
ATOM 674 C C . LEU A 1 82 ? -0.656 -7.130 -2.301 1.00 93.50 82 LEU A C 1
ATOM 676 O O . LEU A 1 82 ? -0.178 -6.627 -3.316 1.00 93.50 82 LEU A O 1
ATOM 680 N N . GLU A 1 83 ? -1.928 -7.523 -2.239 1.00 92.75 83 GLU A N 1
ATOM 681 C CA . GLU A 1 83 ? -2.872 -7.374 -3.347 1.00 92.75 83 GLU A CA 1
ATOM 682 C C . GLU A 1 83 ? -3.076 -5.901 -3.738 1.00 92.75 83 GLU A C 1
ATOM 684 O O . GLU A 1 83 ? -3.012 -5.555 -4.919 1.00 92.75 83 GLU A O 1
ATOM 689 N N . VAL A 1 84 ? -3.263 -5.012 -2.757 1.00 94.94 84 VAL A N 1
ATOM 690 C CA . VAL A 1 84 ? -3.389 -3.565 -2.996 1.00 94.94 84 VAL A CA 1
ATOM 691 C C . VAL A 1 84 ? -2.120 -3.006 -3.643 1.00 94.94 84 VAL A C 1
ATOM 693 O O . VAL A 1 84 ? -2.210 -2.266 -4.621 1.00 94.94 84 VAL A O 1
ATOM 696 N N . ILE A 1 85 ? -0.940 -3.401 -3.159 1.00 94.31 85 ILE A N 1
ATOM 697 C CA . ILE A 1 85 ? 0.354 -2.994 -3.732 1.00 94.31 85 ILE A CA 1
ATOM 698 C C . ILE A 1 85 ? 0.467 -3.456 -5.193 1.00 94.31 85 ILE A C 1
ATOM 700 O O . ILE A 1 85 ? 0.818 -2.668 -6.074 1.00 94.31 85 ILE A O 1
ATOM 704 N N . ARG A 1 86 ? 0.095 -4.707 -5.486 1.00 92.38 86 ARG A N 1
ATOM 705 C CA . ARG A 1 86 ? 0.084 -5.241 -6.858 1.00 92.38 86 ARG A CA 1
ATOM 706 C C . ARG A 1 86 ? -0.874 -4.470 -7.771 1.00 92.38 86 ARG A C 1
ATOM 708 O O . ARG A 1 86 ? -0.512 -4.193 -8.918 1.00 92.38 86 ARG A O 1
ATOM 715 N N . LYS A 1 87 ? -2.064 -4.109 -7.267 1.00 92.00 87 LYS A N 1
ATOM 716 C CA . LYS A 1 87 ? -3.098 -3.324 -7.974 1.00 92.00 87 LYS A CA 1
ATOM 717 C C . LYS A 1 87 ? -2.688 -1.874 -8.222 1.00 92.00 87 LYS A C 1
ATOM 719 O O . LYS A 1 87 ? -3.076 -1.313 -9.240 1.00 92.00 87 LYS A O 1
ATOM 724 N N . LEU A 1 88 ? -1.875 -1.290 -7.342 1.00 92.62 88 LEU A N 1
ATOM 725 C CA . LEU A 1 88 ? -1.249 0.016 -7.567 1.00 92.62 88 LEU A CA 1
ATOM 726 C C . LEU A 1 88 ? -0.187 -0.007 -8.678 1.00 92.62 88 LEU A C 1
ATOM 728 O O . LEU A 1 88 ? 0.204 1.053 -9.157 1.00 92.62 88 LEU A O 1
ATOM 732 N N . GLY A 1 89 ? 0.255 -1.195 -9.107 1.00 91.50 89 GLY A N 1
ATOM 733 C CA . GLY A 1 89 ? 1.206 -1.369 -10.208 1.00 91.50 89 GLY A CA 1
ATOM 734 C C . GLY A 1 89 ? 2.635 -1.680 -9.768 1.00 91.50 89 GLY A C 1
ATOM 735 O O . GLY A 1 89 ? 3.520 -1.773 -10.613 1.00 91.50 89 GLY A O 1
ATOM 736 N N . TYR A 1 90 ? 2.882 -1.890 -8.475 1.00 92.44 90 TYR A N 1
ATOM 737 C CA . TYR A 1 90 ? 4.216 -2.248 -7.999 1.00 92.44 90 TYR A CA 1
ATOM 738 C C . TYR A 1 90 ? 4.616 -3.654 -8.450 1.00 92.44 90 TYR A C 1
ATOM 740 O O . TYR A 1 90 ? 3.826 -4.606 -8.366 1.00 92.44 90 TYR A O 1
ATOM 748 N N . ARG A 1 91 ? 5.859 -3.774 -8.925 1.00 92.75 91 ARG A N 1
ATOM 749 C CA . ARG A 1 91 ? 6.478 -5.028 -9.358 1.00 92.75 91 ARG A CA 1
ATOM 750 C C . ARG A 1 91 ? 7.864 -5.185 -8.749 1.00 92.75 91 ARG A C 1
ATOM 752 O O . ARG A 1 91 ? 8.593 -4.203 -8.608 1.00 92.75 91 ARG A O 1
ATOM 759 N N . LYS A 1 92 ? 8.234 -6.415 -8.391 1.00 91.06 92 LYS A N 1
ATOM 760 C CA . LYS A 1 92 ? 9.568 -6.728 -7.862 1.00 91.06 92 LYS A CA 1
ATOM 761 C C . LYS A 1 92 ? 10.514 -7.057 -9.018 1.00 91.06 92 LYS A C 1
ATOM 763 O O . LYS A 1 92 ? 10.827 -8.214 -9.275 1.00 91.06 92 LYS A O 1
ATOM 768 N N . THR A 1 93 ? 10.962 -6.022 -9.723 1.00 93.00 93 THR A N 1
ATOM 769 C CA . THR A 1 93 ? 11.852 -6.157 -10.892 1.00 93.00 93 THR A CA 1
ATOM 770 C C . THR A 1 93 ? 13.335 -6.199 -10.529 1.00 93.00 93 THR A C 1
ATOM 772 O O . THR A 1 93 ? 14.166 -6.529 -11.369 1.00 93.00 93 THR A O 1
ATOM 775 N N . CYS A 1 94 ? 13.681 -5.834 -9.294 1.00 91.69 94 CYS A N 1
ATOM 776 C CA . CYS A 1 94 ? 15.059 -5.744 -8.822 1.00 91.69 94 CYS A CA 1
ATOM 777 C C . CYS A 1 94 ? 15.362 -6.811 -7.760 1.00 91.69 94 CYS A C 1
ATOM 779 O O . CYS A 1 94 ? 14.478 -7.233 -7.001 1.00 91.69 94 CYS A O 1
ATOM 781 N N . ALA A 1 95 ? 16.638 -7.195 -7.695 1.00 89.31 95 ALA A N 1
ATOM 782 C CA . ALA A 1 95 ? 17.185 -8.015 -6.621 1.00 89.31 95 ALA A CA 1
ATOM 783 C C . ALA A 1 95 ? 17.049 -7.304 -5.266 1.00 89.31 95 ALA A C 1
ATOM 785 O O . ALA A 1 95 ? 17.029 -6.067 -5.191 1.00 89.31 95 ALA A O 1
ATOM 786 N N . MET A 1 96 ? 16.938 -8.081 -4.192 1.00 88.62 96 MET A N 1
ATOM 787 C CA . MET A 1 96 ? 16.927 -7.529 -2.840 1.00 88.62 96 MET A CA 1
ATOM 788 C C . MET A 1 96 ? 18.296 -6.916 -2.520 1.00 88.62 96 MET A C 1
ATOM 790 O O . MET A 1 96 ? 19.338 -7.522 -2.735 1.00 88.62 96 MET A O 1
ATOM 794 N N . ILE A 1 97 ? 18.301 -5.689 -1.994 1.00 90.19 97 ILE A N 1
ATOM 795 C CA . ILE A 1 97 ? 19.533 -5.031 -1.515 1.00 90.19 97 ILE A CA 1
ATOM 796 C C . ILE A 1 97 ? 19.902 -5.531 -0.111 1.00 90.19 97 ILE A C 1
ATOM 798 O O . ILE A 1 97 ? 21.057 -5.479 0.302 1.00 90.19 97 ILE A O 1
ATOM 802 N N . VAL A 1 98 ? 18.898 -5.976 0.642 1.00 88.56 98 VAL A N 1
ATOM 803 C CA . VAL A 1 98 ? 19.047 -6.471 2.007 1.00 88.56 98 VAL A CA 1
ATOM 804 C C . VAL A 1 98 ? 19.185 -7.985 1.958 1.00 88.56 98 VAL A C 1
ATOM 806 O O . VAL A 1 98 ? 18.412 -8.642 1.266 1.00 88.56 98 VAL A O 1
ATOM 809 N N . ASP A 1 99 ? 20.139 -8.514 2.716 1.00 87.81 99 ASP A N 1
ATOM 810 C CA . ASP A 1 99 ? 20.304 -9.950 2.926 1.00 87.81 99 ASP A CA 1
ATOM 811 C C . ASP A 1 99 ? 19.422 -10.392 4.104 1.00 87.81 99 ASP A C 1
ATOM 813 O O . ASP A 1 99 ? 19.552 -9.862 5.214 1.00 87.81 99 ASP A O 1
ATOM 817 N N . LEU A 1 100 ? 18.462 -11.284 3.846 1.00 86.88 100 LEU A N 1
ATOM 818 C CA . LEU A 1 100 ? 17.516 -11.794 4.841 1.00 86.88 100 LEU A CA 1
ATOM 819 C C . LEU A 1 100 ? 17.563 -13.324 4.882 1.00 86.88 100 LEU A C 1
ATOM 821 O O . LEU A 1 100 ? 17.303 -13.987 3.878 1.00 86.88 100 LEU A O 1
ATOM 825 N N . ASP A 1 101 ? 17.781 -13.879 6.074 1.00 89.19 101 ASP A N 1
ATOM 826 C CA . ASP A 1 101 ? 17.749 -15.326 6.293 1.00 89.19 101 ASP A CA 1
ATOM 827 C C . ASP A 1 101 ? 16.360 -15.912 5.973 1.00 89.19 101 ASP A C 1
ATOM 829 O O . ASP A 1 101 ? 15.328 -15.384 6.397 1.00 89.19 101 ASP A O 1
ATOM 833 N N . ASN A 1 102 ? 16.334 -17.054 5.276 1.00 86.50 102 ASN A N 1
ATOM 834 C CA . ASN A 1 102 ? 15.120 -17.773 4.852 1.00 86.50 102 ASN A CA 1
ATOM 835 C C . ASN A 1 102 ? 14.194 -16.998 3.892 1.00 86.50 102 ASN A C 1
ATOM 837 O O . ASN A 1 102 ? 13.010 -17.323 3.790 1.00 86.50 102 ASN A O 1
ATOM 841 N N . CYS A 1 103 ? 14.709 -15.993 3.183 1.00 86.44 103 CYS A N 1
ATOM 842 C CA . CYS A 1 103 ? 13.968 -15.274 2.153 1.00 86.44 103 CYS A CA 1
ATOM 843 C C . CYS A 1 103 ? 14.553 -15.591 0.772 1.00 86.44 103 CYS A C 1
ATOM 845 O O . CYS A 1 103 ? 15.726 -15.332 0.519 1.00 86.44 103 CYS A O 1
ATOM 847 N N . GLU A 1 104 ? 13.748 -16.153 -0.130 1.00 87.81 104 GLU A N 1
ATOM 848 C CA . GLU A 1 104 ? 14.165 -16.337 -1.522 1.00 87.81 104 GLU A CA 1
ATOM 849 C C . GLU A 1 104 ? 14.109 -14.996 -2.269 1.00 87.81 104 GLU A C 1
ATOM 851 O O . GLU A 1 104 ? 13.065 -14.331 -2.298 1.00 87.81 104 GLU A O 1
ATOM 856 N N . ASP A 1 105 ? 15.221 -14.599 -2.897 1.00 86.56 105 ASP A N 1
ATOM 857 C CA . ASP A 1 105 ? 15.246 -13.428 -3.772 1.00 86.56 105 ASP A CA 1
ATOM 858 C C . ASP A 1 105 ? 14.603 -13.755 -5.124 1.00 86.56 105 ASP A C 1
ATOM 860 O O . ASP A 1 105 ? 15.257 -14.135 -6.094 1.00 86.56 105 ASP A O 1
ATOM 864 N N . TRP A 1 106 ? 13.283 -13.621 -5.180 1.00 89.00 106 TRP A N 1
ATOM 865 C CA . TRP A 1 106 ? 12.511 -13.818 -6.401 1.00 89.00 106 TRP A CA 1
ATOM 866 C C . TRP A 1 106 ? 12.356 -12.499 -7.163 1.00 89.00 106 TRP A C 1
ATOM 868 O O . TRP A 1 106 ? 12.172 -11.446 -6.561 1.00 89.00 106 TRP A O 1
ATOM 878 N N . SER A 1 107 ? 12.384 -12.519 -8.491 1.00 89.62 107 SER A N 1
ATOM 879 C CA . SER A 1 107 ? 12.101 -11.334 -9.312 1.00 89.62 107 SER A CA 1
ATOM 880 C C . SER A 1 107 ? 11.087 -11.667 -10.394 1.00 89.62 107 SER A C 1
ATOM 882 O O . SER A 1 107 ? 10.899 -12.829 -10.750 1.00 89.62 107 SER A O 1
ATOM 884 N N . GLU A 1 108 ? 10.408 -10.647 -10.900 1.00 89.88 108 GLU A N 1
ATOM 885 C CA . GLU A 1 108 ? 9.423 -10.792 -11.968 1.00 89.88 108 GLU A CA 1
ATOM 886 C C . GLU A 1 108 ? 9.655 -9.757 -13.079 1.00 89.88 108 GLU A C 1
ATOM 888 O O . GLU A 1 108 ? 10.178 -8.667 -12.811 1.00 89.88 108 GLU A O 1
ATOM 893 N N . PRO A 1 109 ? 9.261 -10.064 -14.329 1.00 88.31 109 PRO A N 1
ATOM 894 C CA . PRO A 1 109 ? 9.335 -9.096 -15.412 1.00 88.31 109 PRO A CA 1
ATOM 895 C C . PRO A 1 109 ? 8.344 -7.946 -15.186 1.00 88.31 109 PRO A C 1
ATOM 897 O O . PRO A 1 109 ? 7.274 -8.129 -14.606 1.00 88.31 109 PRO A O 1
ATOM 900 N N . ALA A 1 110 ? 8.682 -6.753 -15.683 1.00 88.00 110 ALA A N 1
ATOM 901 C CA . ALA A 1 110 ? 7.857 -5.552 -15.517 1.00 88.00 110 ALA A CA 1
ATOM 902 C C . ALA A 1 110 ? 6.447 -5.701 -16.122 1.00 88.00 110 ALA A C 1
ATOM 904 O O . ALA A 1 110 ? 5.480 -5.176 -15.573 1.00 88.00 110 ALA A O 1
ATOM 905 N N . ASP A 1 111 ? 6.335 -6.477 -17.202 1.00 87.00 111 ASP A N 1
ATOM 906 C CA . ASP A 1 111 ? 5.083 -6.729 -17.920 1.00 87.00 111 ASP A CA 1
ATOM 907 C C . ASP A 1 111 ? 4.276 -7.904 -17.335 1.00 87.00 111 ASP A C 1
ATOM 909 O O . ASP A 1 111 ? 3.248 -8.295 -17.891 1.00 87.00 111 ASP A O 1
ATOM 913 N N . ALA A 1 112 ? 4.720 -8.491 -16.215 1.00 86.69 112 ALA A N 1
ATOM 914 C CA . ALA A 1 112 ? 4.005 -9.590 -15.580 1.00 86.69 112 ALA A CA 1
ATOM 915 C C . ALA A 1 112 ? 2.597 -9.150 -15.125 1.00 86.69 112 ALA A C 1
ATOM 917 O O . ALA A 1 112 ? 2.446 -8.108 -14.455 1.00 86.69 112 ALA A O 1
ATOM 918 N N . PRO A 1 113 ? 1.556 -9.956 -15.409 1.00 85.75 113 PRO A N 1
ATOM 919 C CA . PRO A 1 113 ? 0.231 -9.700 -14.869 1.00 85.75 113 PRO A CA 1
ATOM 920 C C . PRO A 1 113 ? 0.272 -9.812 -13.338 1.00 85.75 113 PRO A C 1
ATOM 922 O O . PRO A 1 113 ? 0.874 -10.728 -12.782 1.00 85.75 113 PRO A O 1
ATOM 925 N N . ALA A 1 114 ? -0.366 -8.868 -12.637 1.00 82.81 114 ALA A N 1
ATOM 926 C CA . ALA A 1 114 ? -0.406 -8.874 -11.167 1.00 82.81 114 ALA A CA 1
ATOM 927 C C . ALA A 1 114 ? -1.164 -10.084 -10.604 1.00 82.81 114 ALA A C 1
ATOM 929 O O . ALA A 1 114 ? -0.851 -10.552 -9.510 1.00 82.81 114 ALA A O 1
ATOM 930 N N . PHE A 1 115 ? -2.164 -10.554 -11.346 1.00 82.50 115 PHE A N 1
ATOM 931 C CA . PHE A 1 115 ? -3.010 -11.688 -11.007 1.00 82.50 115 PHE A CA 1
ATOM 932 C C . PHE A 1 115 ? -3.211 -12.528 -12.267 1.00 82.50 115 PHE A C 1
ATOM 934 O O . PHE A 1 115 ? -3.257 -11.950 -13.358 1.00 82.50 115 PHE A O 1
ATOM 941 N N . PRO A 1 116 ? -3.337 -13.858 -12.144 1.00 77.38 116 PRO A N 1
ATOM 942 C CA . PRO A 1 116 ? -3.692 -14.699 -13.278 1.00 77.38 116 PRO A CA 1
ATOM 943 C C . PRO A 1 116 ? -4.992 -14.187 -13.907 1.00 77.38 116 PRO A C 1
ATOM 945 O O . PRO A 1 116 ? -5.936 -13.817 -13.202 1.00 77.38 116 PRO A O 1
ATOM 948 N N . ASN A 1 117 ? -5.025 -14.121 -15.238 1.00 71.25 117 ASN A N 1
ATOM 949 C CA . ASN A 1 117 ? -6.207 -13.670 -15.959 1.00 71.25 117 ASN A CA 1
ATOM 950 C C . ASN A 1 117 ? -7.356 -14.637 -15.656 1.00 71.25 117 ASN A C 1
ATOM 952 O O . ASN A 1 117 ? -7.238 -15.837 -15.894 1.00 71.25 117 ASN A O 1
ATOM 956 N N . ALA A 1 118 ? -8.482 -14.117 -15.161 1.00 61.91 118 ALA A N 1
ATOM 957 C CA . ALA A 1 118 ? -9.654 -14.927 -14.815 1.00 61.91 118 ALA A CA 1
ATOM 958 C C . ALA A 1 118 ? -10.194 -15.765 -15.997 1.00 61.91 118 ALA A C 1
ATOM 960 O O . ALA A 1 118 ? -10.941 -16.715 -15.792 1.00 61.91 118 ALA A O 1
ATOM 961 N N . THR A 1 119 ? -9.803 -15.427 -17.228 1.00 55.97 119 THR A N 1
ATOM 962 C CA . THR A 1 119 ? -10.251 -16.055 -18.475 1.00 55.97 119 THR A CA 1
ATOM 963 C C . THR A 1 119 ? -9.682 -17.462 -18.722 1.00 55.97 119 THR A C 1
ATOM 965 O O . THR A 1 119 ? -10.238 -18.178 -19.541 1.00 55.97 119 THR A O 1
ATOM 968 N N . GLU A 1 120 ? -8.622 -17.895 -18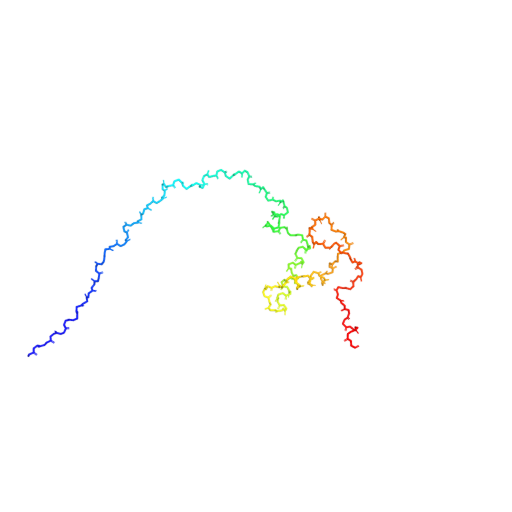.031 1.00 53.62 120 GLU A N 1
ATOM 969 C CA . GLU A 1 120 ? -8.039 -19.246 -18.209 1.00 53.62 120 GLU A CA 1
ATOM 970 C C . GLU A 1 120 ? -8.613 -20.315 -17.257 1.00 53.62 120 GLU A C 1
ATOM 972 O O . GLU A 1 120 ? -8.187 -21.467 -17.298 1.00 53.62 120 GLU A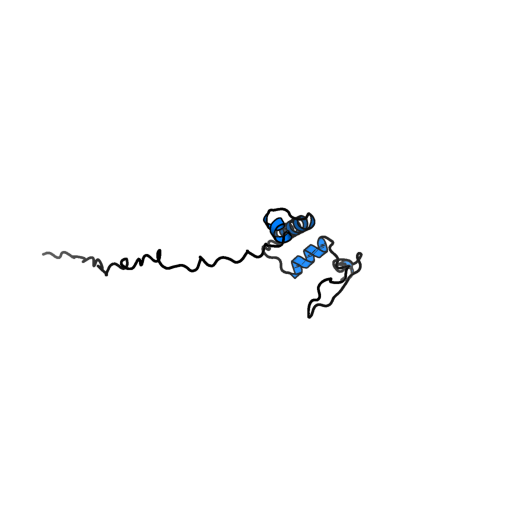 O 1
ATOM 977 N N . ALA A 1 121 ? -9.579 -19.961 -16.402 1.00 49.56 121 ALA A N 1
ATOM 978 C CA . ALA A 1 121 ? -10.146 -20.854 -15.385 1.00 49.56 121 ALA A CA 1
ATOM 979 C C . ALA A 1 121 ? -11.564 -21.382 -15.708 1.00 49.56 121 ALA A C 1
ATOM 981 O O . ALA A 1 121 ? -12.272 -21.796 -14.787 1.00 49.56 121 ALA A O 1
ATOM 982 N N . ALA A 1 122 ? -11.987 -21.351 -16.979 1.00 39.88 122 ALA A N 1
ATOM 983 C CA . ALA A 1 122 ? -13.302 -21.819 -17.442 1.00 39.88 122 ALA A CA 1
ATOM 984 C C . ALA A 1 122 ? -13.194 -22.993 -18.423 1.00 39.88 122 ALA A C 1
ATOM 986 O O . ALA A 1 122 ? -12.345 -22.915 -19.339 1.00 39.88 122 ALA A O 1
#

Sequence (122 aa):
MSENTEQTEQRYEGPDRRKNVINNRTHTTGLERRRGPGRRRSDFIKSAEEGEMSREQFLFVCAIDAYKKANNKPYPSWTEVLEVIRKLGYRKTCAMIVDLDNCEDWSEPADAPAFPNATEAA

Secondary structure (DSSP, 8-state):
----------------TT-----GGGS--GGG----S--PPPHHHHHHHTT---HHHHHHHHHHHHHHHHHT-SS--HHHHHHHHHHTT----S--SS--TT-------TT--SS--GGG--

Foldseek 3Di:
DDDDDDDDDPPDPDPDPPPDPPVCVPPPPVPVPPCPPPPPDPVVVVCVVVPNDDPVRVVLVVLVVVVCVVVVNPDDDPVVSLVSCVVVQDFFADFDPDDDPPDDRDHDDSPDRSDPDPVVVD